Protein AF-A0A3S4XVE9-F1 (afdb_monomer_lite)

Secondary structure (DSSP, 8-state):
---HHHHHHHHHHHHHH-HHHHHHHHHH--EEEE-SGGG--HHHHHHHHHHHTTT-EEEE---GGG-TTGGGT--THHHHHGGGT--SPP----S---PPP--

InterPro domains:
  IPR000212 UvrD-like helicase [PTHR11070] (2-93)
  IPR014016 UvrD-like helicase, ATP-binding domain [PF00580] (2-84)
  IPR014016 UvrD-like helicase, ATP-binding domain [PS51198] (1-103)
  IPR027417 P-loop containing nucleoside triphosphate hydrolase [G3DSA:3.40.50.300] (5-82)
  IPR027417 P-loop containing nucleoside triphosphate hydrolase [SSF52540] (1-85)

Sequence (103 aa):
MVDFAELLIRAYELFAKKPVILQRYQQRFQHILVDEFQDTNKIQYQWLKIFAGQTGKVMIVGDDDQSIYGWRGAQIENIQNSSKISKAKPYALSKIIALPPIF

Radius of gyration: 16.59 Å; chains: 1; bounding box: 31×58×31 Å

Foldseek 3Di:
DADPVNVLVVLLVCCVVPVVVLVVQLVVQQEAEAEQQLQDADSNLSSLQSSCDPRHAYDYYHDLVPSPVVVVRRDSVRVVVVVVRHVDDDDDDDPDPPPPPPD

Structure (mmCIF, N/CA/C/O backbone):
data_AF-A0A3S4XVE9-F1
#
_entry.id   AF-A0A3S4XVE9-F1
#
loop_
_atom_site.group_PDB
_atom_site.id
_atom_site.type_symbol
_atom_site.label_atom_id
_atom_site.label_alt_id
_atom_site.label_comp_id
_atom_site.label_asym_id
_atom_site.label_entity_id
_atom_site.label_seq_id
_atom_site.pdbx_PDB_ins_code
_atom_site.Cartn_x
_atom_site.Cartn_y
_atom_site.Cartn_z
_atom_site.occupancy
_atom_site.B_iso_or_equiv
_at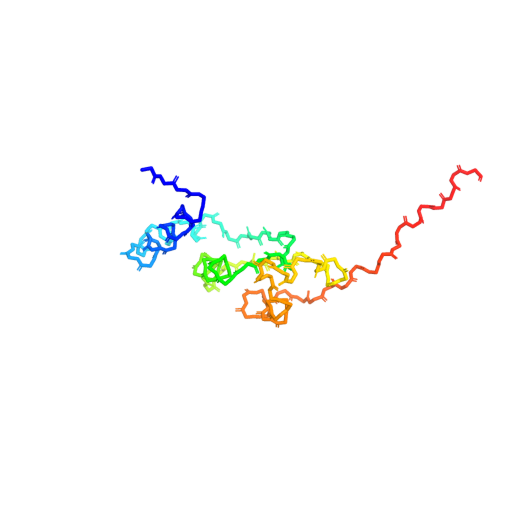om_site.auth_seq_id
_atom_site.auth_comp_id
_atom_site.auth_asym_id
_atom_site.auth_atom_id
_atom_site.pdbx_PDB_model_num
ATOM 1 N N . MET A 1 1 ? -6.346 16.791 -19.093 1.00 62.91 1 MET A N 1
ATOM 2 C CA . MET A 1 1 ? -6.161 15.332 -19.249 1.00 62.91 1 MET A CA 1
ATOM 3 C C . MET A 1 1 ? -5.379 14.852 -18.035 1.00 62.91 1 MET A C 1
ATOM 5 O O . MET A 1 1 ? -4.501 15.588 -17.609 1.00 62.91 1 MET A O 1
ATOM 9 N N . VAL A 1 2 ? -5.754 13.731 -17.420 1.00 71.75 2 VAL A N 1
ATOM 10 C CA . VAL A 1 2 ? -5.078 13.175 -16.232 1.00 71.75 2 VAL A CA 1
ATOM 11 C C . VAL A 1 2 ? -4.343 11.919 -16.686 1.00 71.75 2 VAL A C 1
ATOM 13 O O . VAL A 1 2 ? -4.960 11.081 -17.341 1.00 71.75 2 VAL A O 1
ATOM 16 N N . ASP A 1 3 ? -3.048 11.816 -16.394 1.00 86.06 3 ASP A N 1
ATOM 17 C CA . ASP A 1 3 ? -2.266 10.611 -16.673 1.00 86.06 3 ASP A CA 1
ATOM 18 C C . ASP A 1 3 ? -2.296 9.628 -15.485 1.00 86.06 3 ASP A C 1
ATOM 20 O O . ASP A 1 3 ? -2.843 9.914 -14.417 1.00 86.06 3 ASP A O 1
ATOM 24 N N . PHE A 1 4 ? -1.741 8.430 -15.675 1.00 80.88 4 PHE A N 1
ATOM 25 C CA . PHE A 1 4 ? -1.770 7.381 -14.653 1.00 80.88 4 PHE A CA 1
ATOM 26 C C . PHE A 1 4 ? -1.031 7.756 -13.363 1.00 80.88 4 PHE A C 1
ATOM 28 O O . PHE A 1 4 ? -1.465 7.357 -12.281 1.00 80.88 4 PHE A O 1
ATOM 35 N N . ALA A 1 5 ? 0.061 8.520 -13.454 1.00 83.56 5 ALA A N 1
ATOM 36 C CA . ALA A 1 5 ? 0.806 8.953 -12.276 1.00 83.56 5 ALA A CA 1
ATOM 37 C C . ALA A 1 5 ? -0.001 9.996 -11.490 1.00 83.56 5 ALA A C 1
ATOM 39 O O . ALA A 1 5 ? -0.117 9.917 -10.264 1.00 83.56 5 ALA A O 1
ATOM 40 N N . GLU A 1 6 ? -0.639 10.913 -12.211 1.00 90.38 6 GLU A N 1
ATOM 41 C CA . GLU A 1 6 ? -1.479 11.958 -11.651 1.00 90.38 6 GLU A CA 1
ATOM 42 C C . GLU A 1 6 ? -2.707 11.375 -10.936 1.00 90.38 6 GLU A C 1
ATOM 44 O O . GLU A 1 6 ? -3.076 11.866 -9.872 1.00 90.38 6 GLU A O 1
ATOM 49 N N . LEU A 1 7 ? -3.309 10.283 -11.429 1.00 92.19 7 LEU A N 1
ATOM 50 C CA . LEU A 1 7 ? -4.413 9.608 -10.725 1.00 92.19 7 LEU A CA 1
ATOM 51 C C . LEU A 1 7 ? -4.028 9.203 -9.297 1.00 92.19 7 LEU A C 1
ATOM 53 O O . LEU A 1 7 ? -4.793 9.432 -8.356 1.00 92.19 7 LEU A O 1
ATOM 57 N N . LEU A 1 8 ? -2.837 8.629 -9.126 1.00 91.00 8 LEU A N 1
ATOM 58 C CA . LEU A 1 8 ? -2.365 8.180 -7.822 1.00 91.00 8 LEU A CA 1
ATOM 59 C C . LEU A 1 8 ? -2.041 9.360 -6.900 1.00 91.00 8 LEU A C 1
ATOM 61 O O . LEU A 1 8 ? -2.407 9.341 -5.723 1.00 91.00 8 LEU A O 1
ATOM 65 N N . ILE A 1 9 ? -1.412 10.408 -7.439 1.00 93.25 9 ILE A N 1
ATOM 66 C CA . ILE A 1 9 ? -1.122 11.639 -6.693 1.00 93.25 9 ILE A CA 1
ATOM 67 C C . ILE A 1 9 ? -2.429 12.283 -6.221 1.00 93.25 9 ILE A C 1
ATOM 69 O O . ILE A 1 9 ? -2.574 12.605 -5.042 1.00 93.25 9 ILE A O 1
ATOM 73 N N . ARG A 1 10 ? -3.434 12.393 -7.095 1.00 94.62 10 ARG A N 1
ATOM 74 C CA . ARG A 1 10 ? -4.748 12.947 -6.738 1.00 94.62 10 ARG A CA 1
ATOM 75 C C . ARG A 1 10 ? -5.481 12.094 -5.713 1.00 94.62 10 ARG A C 1
ATOM 77 O O . ARG A 1 10 ? -6.116 12.652 -4.820 1.00 94.62 10 ARG A O 1
ATOM 84 N N . ALA A 1 11 ? -5.379 10.768 -5.797 1.00 94.81 11 ALA A N 1
ATOM 85 C CA . ALA A 1 11 ? -5.940 9.874 -4.788 1.00 94.81 11 ALA A CA 1
ATOM 86 C C . ALA A 1 11 ? -5.265 10.073 -3.420 1.00 94.81 11 ALA A C 1
ATOM 88 O O . ALA A 1 11 ? -5.950 10.146 -2.398 1.00 94.81 11 ALA A O 1
ATOM 89 N N . TYR A 1 12 ? -3.937 10.218 -3.400 1.00 94.75 12 TYR A N 1
ATOM 90 C CA . TYR A 1 12 ? -3.179 10.521 -2.187 1.00 94.75 12 TYR A CA 1
ATOM 91 C C . TYR A 1 12 ? -3.603 11.863 -1.578 1.00 94.75 12 TYR A C 1
ATOM 93 O O . TYR A 1 12 ? -3.946 11.937 -0.396 1.00 94.75 12 TYR A O 1
ATOM 101 N N . GLU A 1 13 ? -3.657 12.919 -2.393 1.00 95.31 13 GLU A N 1
ATOM 102 C CA . GLU A 1 13 ? -4.080 14.244 -1.946 1.00 95.31 13 GLU A CA 1
ATOM 103 C C . GLU A 1 13 ? -5.522 14.267 -1.438 1.00 95.31 13 GLU A C 1
ATOM 105 O O . GLU A 1 13 ? -5.813 14.945 -0.451 1.00 95.31 13 GLU A O 1
ATOM 110 N N . LEU A 1 14 ? -6.429 13.538 -2.095 1.00 96.50 14 LEU A N 1
ATOM 111 C CA . LEU A 1 14 ? -7.823 13.435 -1.678 1.00 96.50 14 LEU A CA 1
ATOM 112 C C . LEU A 1 14 ? -7.913 12.885 -0.257 1.00 96.50 14 LEU A C 1
ATOM 114 O O . LEU A 1 14 ? -8.590 13.471 0.586 1.00 96.50 14 LEU A O 1
ATOM 118 N N . PHE A 1 15 ? -7.210 11.791 0.022 1.00 95.81 15 PHE A N 1
ATOM 119 C CA . PHE A 1 15 ? -7.196 11.192 1.351 1.00 95.81 15 PHE A CA 1
ATOM 120 C C . PHE A 1 15 ? -6.542 12.098 2.395 1.00 95.81 15 PHE A C 1
ATOM 122 O O . PHE A 1 15 ? -7.080 12.224 3.494 1.00 95.81 15 PHE A O 1
ATOM 129 N N . ALA A 1 16 ? -5.455 12.791 2.044 1.00 92.38 16 ALA A N 1
ATOM 130 C CA . ALA A 1 16 ? -4.800 13.743 2.938 1.00 92.38 16 ALA A CA 1
ATOM 131 C C . ALA A 1 16 ? -5.695 14.952 3.280 1.00 92.38 16 ALA A C 1
ATOM 133 O O . ALA A 1 16 ? -5.715 15.412 4.419 1.00 92.38 16 ALA A O 1
ATOM 134 N N . LYS A 1 17 ? -6.458 15.465 2.305 1.00 96.38 17 LYS A N 1
ATOM 135 C CA . LYS A 1 17 ? -7.296 16.670 2.454 1.00 96.38 17 LYS A CA 1
ATOM 136 C C . LYS A 1 17 ? -8.716 16.371 2.957 1.00 96.38 17 LYS A C 1
ATOM 138 O O . LYS A 1 17 ? -9.400 17.287 3.414 1.00 96.38 17 LYS A O 1
ATOM 143 N N . LYS A 1 18 ? -9.203 15.129 2.839 1.00 97.06 18 LYS A N 1
ATOM 144 C CA . LYS A 1 18 ? -10.587 14.726 3.165 1.00 97.06 18 LYS A CA 1
ATOM 145 C C . LYS A 1 18 ? -10.605 13.472 4.061 1.00 97.06 18 LYS A C 1
ATOM 147 O O . LYS A 1 18 ? -10.949 12.386 3.585 1.00 97.06 18 LYS A O 1
ATOM 152 N N . PRO A 1 19 ? -10.324 13.608 5.373 1.00 95.25 19 PRO A N 1
ATOM 153 C CA . PRO A 1 19 ? -10.193 12.467 6.287 1.00 95.25 19 PRO A CA 1
ATOM 154 C C . PRO A 1 19 ? -11.464 11.615 6.405 1.00 95.25 19 PRO A C 1
ATOM 156 O O . PRO A 1 19 ? -11.370 10.406 6.574 1.00 95.25 19 PRO A O 1
ATOM 159 N N . VAL A 1 20 ? -12.654 12.203 6.237 1.00 97.25 20 VAL A N 1
ATOM 160 C CA . VAL A 1 20 ? -13.931 11.460 6.248 1.00 97.25 20 VAL A CA 1
ATOM 161 C C . VAL A 1 20 ? -14.007 10.443 5.102 1.00 97.25 20 VAL A C 1
ATOM 163 O O . VAL A 1 20 ? -14.488 9.325 5.285 1.00 97.25 20 VAL A O 1
ATOM 166 N N . ILE A 1 21 ? -13.503 10.804 3.916 1.00 96.94 21 ILE A N 1
ATOM 167 C CA . ILE A 1 21 ? -13.467 9.902 2.757 1.00 96.94 21 ILE A CA 1
ATOM 168 C C . ILE A 1 21 ? -12.464 8.779 3.01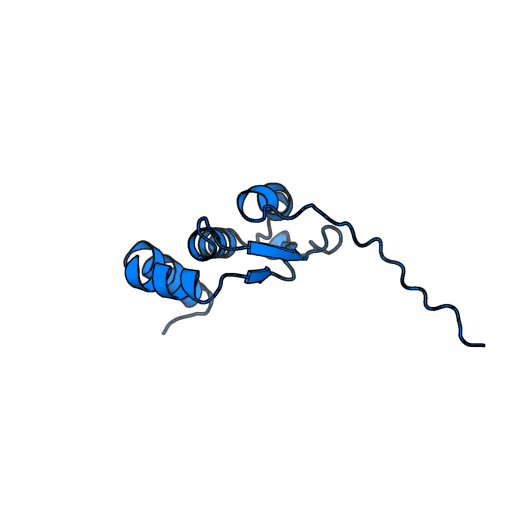9 1.00 96.94 21 ILE A C 1
ATOM 170 O O . ILE A 1 21 ? -12.791 7.610 2.820 1.00 96.94 21 ILE A O 1
ATOM 174 N N . LEU A 1 22 ? -11.272 9.127 3.512 1.00 96.94 22 LEU A N 1
ATOM 175 C CA . LEU A 1 22 ? -10.253 8.152 3.893 1.00 96.94 22 LEU A CA 1
ATOM 176 C C . LEU A 1 22 ? -10.793 7.152 4.926 1.00 96.94 22 LEU A C 1
ATOM 178 O O . LEU A 1 22 ? -10.683 5.948 4.717 1.00 96.94 22 LEU A O 1
ATOM 182 N N . GLN A 1 23 ? -11.439 7.635 5.990 1.00 96.31 23 GLN A N 1
ATOM 183 C CA . GLN A 1 23 ? -11.983 6.795 7.056 1.00 96.31 23 GLN A CA 1
ATOM 184 C C . GLN A 1 23 ? -13.033 5.812 6.531 1.00 96.31 23 GLN A C 1
ATOM 186 O O . GLN A 1 23 ? -13.012 4.638 6.898 1.00 96.31 23 GLN A O 1
ATOM 191 N N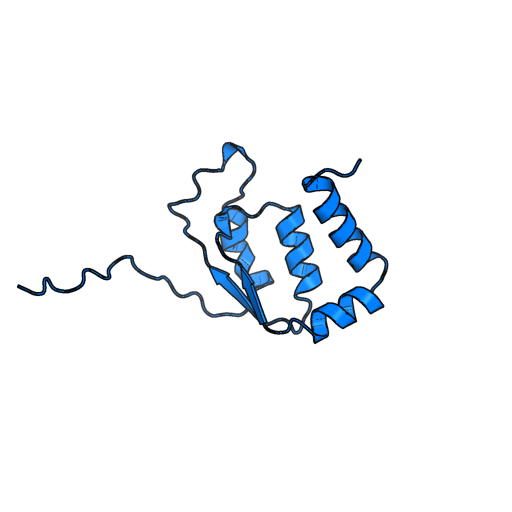 . ARG A 1 24 ? -13.919 6.257 5.630 1.00 96.38 24 ARG A N 1
ATOM 192 C CA . ARG A 1 24 ? -14.910 5.382 4.986 1.00 96.38 24 ARG A CA 1
ATOM 193 C C . ARG A 1 24 ? -14.239 4.224 4.243 1.00 96.38 24 ARG A C 1
ATOM 195 O O . ARG A 1 24 ? -14.714 3.092 4.314 1.00 96.38 24 ARG A O 1
ATOM 202 N N . TYR A 1 25 ? -13.150 4.497 3.527 1.00 96.19 25 TYR A N 1
ATOM 203 C CA . TYR A 1 25 ? -12.422 3.464 2.796 1.00 96.19 25 TYR A CA 1
ATOM 204 C C . TYR A 1 25 ? -11.588 2.567 3.705 1.00 96.19 25 TYR A C 1
ATOM 206 O O . TYR A 1 25 ? -11.626 1.355 3.522 1.00 96.19 25 TYR A O 1
ATOM 214 N N . GLN A 1 26 ? -10.932 3.130 4.719 1.00 96.31 26 GLN A N 1
ATOM 215 C CA . GLN A 1 26 ? -10.256 2.364 5.763 1.00 96.31 26 GLN A CA 1
ATOM 216 C C . GLN A 1 26 ? -11.225 1.370 6.401 1.00 96.31 26 GLN A C 1
ATOM 218 O O . GLN A 1 26 ? -10.953 0.177 6.394 1.00 96.31 26 GLN A O 1
ATOM 223 N N . GLN A 1 27 ? -12.398 1.822 6.860 1.00 94.88 27 GLN A N 1
ATOM 224 C CA . GLN A 1 27 ? -13.430 0.965 7.460 1.00 94.88 27 GLN A CA 1
ATOM 225 C C . GLN A 1 27 ? -13.899 -0.153 6.525 1.00 94.88 27 GLN A C 1
ATOM 227 O O . GLN A 1 27 ? -14.140 -1.270 6.976 1.00 94.88 27 GLN A O 1
ATOM 232 N N . ARG A 1 28 ? -14.003 0.130 5.224 1.00 95.69 28 ARG A N 1
ATOM 233 C CA . ARG A 1 28 ? -14.409 -0.860 4.222 1.00 95.69 28 ARG A CA 1
ATOM 234 C C . ARG A 1 28 ? -13.315 -1.892 3.936 1.00 95.69 28 ARG A C 1
ATOM 236 O O . ARG A 1 28 ? -13.624 -3.069 3.775 1.00 95.69 28 ARG A O 1
ATOM 243 N N . PHE A 1 29 ? -12.060 -1.464 3.850 1.00 95.12 29 PHE A N 1
ATOM 244 C CA . PHE A 1 29 ? -10.930 -2.287 3.425 1.00 95.12 29 PHE A CA 1
ATOM 245 C C . PHE A 1 29 ? -9.998 -2.587 4.601 1.00 95.12 29 PHE A C 1
ATOM 247 O O . PHE A 1 29 ? -8.903 -2.050 4.721 1.00 95.12 29 PHE A O 1
ATOM 254 N N . GLN A 1 30 ? -10.456 -3.472 5.486 1.00 94.19 30 GLN A N 1
ATOM 255 C CA . GLN A 1 30 ? -9.708 -3.880 6.681 1.00 94.19 30 GLN A CA 1
ATOM 256 C C . GLN A 1 30 ? -8.568 -4.863 6.385 1.00 94.19 30 GLN A C 1
ATOM 258 O O . GLN A 1 30 ? -7.648 -4.990 7.187 1.00 94.19 30 GLN A O 1
ATOM 263 N N . HIS A 1 31 ? -8.632 -5.568 5.257 1.00 94.62 31 HIS A N 1
ATOM 264 C CA . HIS A 1 31 ? -7.638 -6.543 4.823 1.00 94.62 31 HIS A CA 1
ATOM 265 C C . HIS A 1 31 ? -7.150 -6.146 3.435 1.00 94.62 31 HIS A C 1
ATOM 267 O O . HIS A 1 31 ? -7.957 -6.014 2.516 1.00 94.62 31 HIS A O 1
ATOM 273 N N . ILE A 1 32 ? -5.847 -5.916 3.302 1.00 93.69 32 ILE A N 1
ATOM 274 C CA . ILE A 1 32 ? -5.236 -5.379 2.087 1.00 93.69 32 ILE A CA 1
ATOM 275 C C . ILE A 1 32 ? -4.134 -6.342 1.666 1.00 93.69 32 ILE A C 1
ATOM 277 O O . ILE A 1 32 ? -3.189 -6.548 2.420 1.00 93.69 32 ILE A O 1
ATOM 281 N N . LEU A 1 33 ? -4.259 -6.927 0.479 1.00 93.88 33 LEU A N 1
ATOM 282 C CA . LEU A 1 33 ? -3.194 -7.700 -0.150 1.00 93.88 33 LEU A CA 1
ATOM 283 C C . LEU A 1 33 ? -2.496 -6.814 -1.176 1.00 93.88 33 LEU A C 1
ATOM 285 O O . LEU A 1 33 ? -3.161 -6.210 -2.017 1.00 93.88 33 LEU A O 1
ATOM 289 N N . VAL A 1 34 ? -1.174 -6.739 -1.087 1.00 91.06 34 VAL A N 1
ATOM 290 C CA . VAL A 1 34 ? -0.329 -6.041 -2.052 1.00 91.06 34 VAL A CA 1
ATOM 291 C C . VAL A 1 34 ? 0.629 -7.051 -2.649 1.00 91.06 34 VAL A C 1
ATOM 293 O O . VAL A 1 34 ? 1.434 -7.628 -1.923 1.00 91.06 34 VAL A O 1
ATOM 296 N N . ASP A 1 35 ? 0.484 -7.273 -3.947 1.00 89.75 35 ASP A N 1
ATOM 297 C CA . ASP A 1 35 ? 1.338 -8.152 -4.738 1.00 89.75 35 ASP A CA 1
ATOM 298 C C . ASP A 1 35 ? 2.453 -7.348 -5.419 1.00 89.75 35 ASP A C 1
ATOM 300 O O . ASP A 1 35 ? 2.350 -6.119 -5.511 1.00 89.75 35 ASP A O 1
ATOM 304 N N . GLU A 1 36 ? 3.501 -8.032 -5.877 1.00 87.44 36 GLU A N 1
ATOM 305 C CA . GL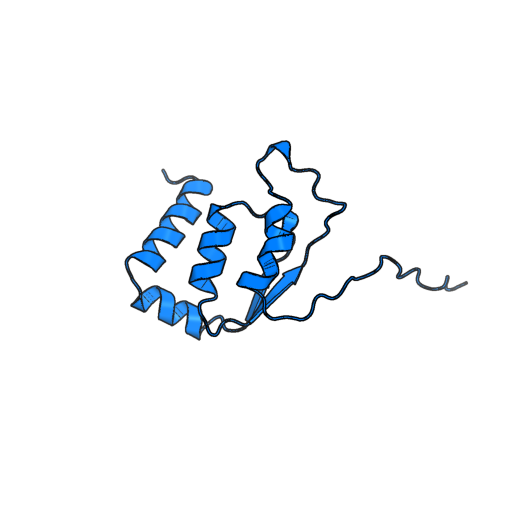U A 1 36 ? 4.658 -7.446 -6.576 1.00 87.44 36 GLU A CA 1
ATOM 306 C C . GLU A 1 36 ? 5.238 -6.204 -5.871 1.00 87.44 36 GLU A C 1
ATOM 308 O O . GLU A 1 36 ? 5.567 -5.177 -6.474 1.00 87.44 36 GLU A O 1
ATOM 313 N N . PHE A 1 37 ? 5.333 -6.259 -4.542 1.00 86.25 37 PHE A N 1
ATOM 314 C CA . PHE A 1 37 ? 5.682 -5.089 -3.738 1.00 86.25 37 PHE A CA 1
ATOM 315 C C . PHE A 1 37 ? 7.092 -4.551 -4.005 1.00 86.25 37 PHE A C 1
ATOM 317 O O . PHE A 1 37 ? 7.347 -3.367 -3.772 1.00 86.25 37 PHE A O 1
ATOM 324 N N . GLN A 1 38 ? 7.990 -5.378 -4.539 1.00 79.12 38 GLN A N 1
ATOM 325 C CA . GLN A 1 38 ? 9.316 -4.960 -4.984 1.00 79.12 38 GLN A CA 1
ATOM 326 C C . GLN A 1 38 ? 9.269 -3.861 -6.058 1.00 79.12 38 GLN A C 1
ATOM 328 O O . GLN A 1 38 ? 10.162 -3.017 -6.091 1.00 79.12 38 GLN A O 1
ATOM 333 N N . ASP A 1 39 ? 8.205 -3.801 -6.866 1.00 83.06 39 ASP A N 1
ATOM 334 C CA . ASP A 1 39 ? 8.033 -2.795 -7.923 1.00 83.06 39 ASP A CA 1
ATOM 335 C C . ASP A 1 39 ? 7.361 -1.502 -7.426 1.00 83.06 39 ASP A C 1
ATOM 337 O O . ASP A 1 39 ? 7.170 -0.544 -8.183 1.00 83.06 39 ASP A O 1
ATOM 341 N N . THR A 1 40 ? 7.008 -1.434 -6.137 1.00 84.75 40 THR A N 1
ATOM 342 C CA . THR A 1 40 ? 6.356 -0.262 -5.542 1.00 84.75 40 THR A CA 1
ATOM 343 C C . THR A 1 40 ? 7.306 0.935 -5.492 1.00 84.75 40 THR A C 1
ATOM 345 O O . THR A 1 40 ? 8.422 0.856 -4.975 1.00 84.75 40 THR A O 1
ATOM 348 N N . ASN A 1 41 ? 6.830 2.095 -5.949 1.00 84.50 41 ASN A N 1
ATOM 349 C CA . ASN A 1 41 ? 7.541 3.370 -5.842 1.00 84.50 41 ASN A CA 1
ATOM 350 C C . ASN A 1 41 ? 7.129 4.177 -4.591 1.00 84.50 41 ASN A C 1
ATOM 352 O O . ASN A 1 41 ? 6.187 3.849 -3.865 1.00 84.50 41 ASN A O 1
ATOM 356 N N . LYS A 1 42 ? 7.818 5.297 -4.340 1.00 86.38 42 LYS A N 1
ATOM 357 C CA . LYS A 1 42 ? 7.604 6.120 -3.139 1.00 86.38 42 LYS A CA 1
ATOM 358 C C . LYS A 1 42 ? 6.159 6.603 -2.966 1.00 86.38 42 LYS A C 1
ATOM 360 O O . LYS A 1 42 ? 5.654 6.572 -1.846 1.00 86.38 42 LYS A O 1
ATOM 365 N N . ILE A 1 43 ? 5.491 7.063 -4.026 1.00 89.06 43 ILE A N 1
ATOM 366 C CA . ILE A 1 43 ? 4.123 7.596 -3.905 1.00 89.06 43 ILE A CA 1
ATOM 367 C C . ILE A 1 43 ? 3.109 6.476 -3.648 1.00 89.06 43 ILE A C 1
ATOM 369 O O . ILE A 1 43 ? 2.230 6.648 -2.805 1.00 89.06 43 ILE A O 1
ATOM 373 N N . GLN A 1 44 ? 3.277 5.307 -4.273 1.00 90.88 44 GLN A N 1
ATOM 374 C CA . GLN A 1 44 ? 2.461 4.119 -3.996 1.00 90.88 44 GLN A CA 1
ATOM 375 C C . GLN A 1 44 ? 2.617 3.669 -2.540 1.00 90.88 44 GLN A C 1
ATOM 377 O O . GLN A 1 44 ? 1.619 3.435 -1.859 1.00 90.88 44 GLN A O 1
ATOM 382 N N . TYR A 1 45 ? 3.850 3.647 -2.025 1.00 90.00 45 TYR A N 1
ATOM 383 C CA . TYR A 1 45 ? 4.117 3.328 -0.624 1.00 90.00 45 TYR A CA 1
ATOM 384 C C . TYR A 1 45 ? 3.439 4.319 0.338 1.00 90.00 45 TYR A C 1
ATOM 386 O O . TYR A 1 45 ? 2.784 3.908 1.297 1.00 90.00 45 TYR A O 1
ATOM 394 N N . GLN A 1 46 ? 3.551 5.632 0.089 1.00 90.38 46 GLN A N 1
ATOM 395 C CA . GLN A 1 46 ? 2.897 6.638 0.938 1.00 90.38 46 GLN A CA 1
ATOM 396 C C . GLN A 1 46 ? 1.370 6.542 0.871 1.00 90.38 46 GLN A C 1
ATOM 398 O O . GLN A 1 46 ? 0.709 6.665 1.903 1.00 90.38 46 GLN A O 1
ATOM 403 N N . TRP A 1 47 ? 0.816 6.291 -0.317 1.00 94.38 47 TRP A N 1
ATOM 404 C CA . TRP A 1 47 ? -0.612 6.063 -0.506 1.00 94.38 47 TRP A CA 1
ATOM 405 C C . TRP A 1 47 ? -1.096 4.848 0.281 1.00 94.38 47 TRP A C 1
ATOM 407 O O . TRP A 1 47 ? -2.032 4.969 1.070 1.00 94.38 47 TRP A O 1
ATOM 417 N N . LEU A 1 48 ? -0.407 3.713 0.157 1.00 93.50 48 LEU A N 1
ATOM 418 C CA . LEU A 1 48 ? -0.737 2.495 0.891 1.00 93.50 48 LEU A CA 1
ATOM 419 C C . LEU A 1 48 ? -0.660 2.720 2.404 1.00 93.50 48 LEU A C 1
ATOM 421 O O . LEU A 1 48 ? -1.537 2.273 3.137 1.00 93.50 48 LEU A O 1
ATOM 425 N N . LYS A 1 49 ? 0.352 3.456 2.876 1.00 91.56 49 LYS A N 1
ATOM 426 C CA . LYS A 1 49 ? 0.532 3.759 4.298 1.00 91.56 49 LYS A CA 1
ATOM 427 C C . LYS A 1 49 ? -0.644 4.546 4.878 1.00 91.56 49 LYS A C 1
ATOM 429 O O . LYS A 1 49 ? -1.152 4.184 5.938 1.00 91.56 49 LYS A O 1
ATOM 434 N N . ILE A 1 50 ? -1.087 5.612 4.205 1.00 93.94 50 ILE A N 1
ATOM 435 C CA . ILE A 1 50 ? -2.249 6.380 4.681 1.00 93.94 50 ILE A CA 1
ATOM 436 C C . ILE A 1 50 ? -3.541 5.576 4.531 1.00 93.94 50 ILE A C 1
ATOM 438 O O . ILE A 1 50 ? -4.404 5.652 5.400 1.00 93.94 50 ILE A O 1
ATOM 442 N N . PHE A 1 51 ? -3.656 4.772 3.473 1.00 95.00 51 PHE A N 1
ATOM 443 C CA . PHE A 1 51 ? -4.840 3.973 3.186 1.00 95.00 51 PHE A CA 1
ATOM 444 C C . PHE A 1 51 ? -5.030 2.826 4.180 1.00 95.00 51 PHE A C 1
ATOM 446 O O . PHE A 1 51 ? -6.143 2.619 4.643 1.00 95.00 51 PHE A O 1
ATOM 453 N N . ALA A 1 52 ? -3.962 2.126 4.567 1.00 93.06 52 ALA A N 1
ATOM 454 C CA . ALA A 1 52 ? -4.010 1.090 5.596 1.00 93.06 52 ALA A CA 1
ATOM 455 C C . ALA A 1 52 ? -4.321 1.673 6.985 1.00 93.06 52 ALA A C 1
ATOM 457 O O . ALA A 1 52 ? -5.020 1.054 7.791 1.00 93.06 52 ALA A O 1
ATOM 458 N N . GLY A 1 53 ? -3.831 2.886 7.262 1.00 90.44 53 GLY A N 1
ATOM 459 C CA . GLY A 1 53 ? -4.028 3.537 8.551 1.00 90.44 53 GLY A CA 1
ATOM 460 C C . GLY A 1 53 ? -3.477 2.698 9.707 1.00 90.44 53 GLY A C 1
ATOM 461 O O . GLY A 1 53 ? -2.484 1.990 9.567 1.00 90.44 53 GLY A O 1
ATOM 462 N N . GLN A 1 54 ? -4.115 2.790 10.875 1.00 86.69 54 GLN A N 1
ATOM 463 C CA . GLN A 1 54 ? -3.671 2.061 12.072 1.00 86.69 54 GLN A CA 1
ATOM 464 C C . GLN A 1 54 ? -4.303 0.669 12.214 1.00 86.69 54 GLN A C 1
ATOM 466 O O . GLN A 1 54 ? -3.754 -0.182 12.915 1.00 86.69 54 GLN A O 1
ATOM 471 N N . THR A 1 55 ? -5.463 0.451 11.589 1.00 86.69 55 THR A N 1
ATOM 472 C CA . THR A 1 55 ? -6.287 -0.753 11.779 1.00 86.69 55 THR A CA 1
ATOM 473 C C . THR A 1 55 ? -6.228 -1.728 10.607 1.00 86.69 55 THR A C 1
ATOM 475 O O . THR A 1 55 ? -6.559 -2.899 10.789 1.00 86.69 55 THR A O 1
ATOM 478 N N . GLY A 1 56 ? -5.784 -1.281 9.428 1.00 90.38 56 GLY A N 1
ATOM 479 C CA . GLY A 1 56 ? -5.656 -2.126 8.248 1.00 90.38 56 GLY A CA 1
ATOM 480 C C . GLY A 1 56 ? -4.644 -3.252 8.454 1.00 90.38 56 GLY A C 1
ATOM 4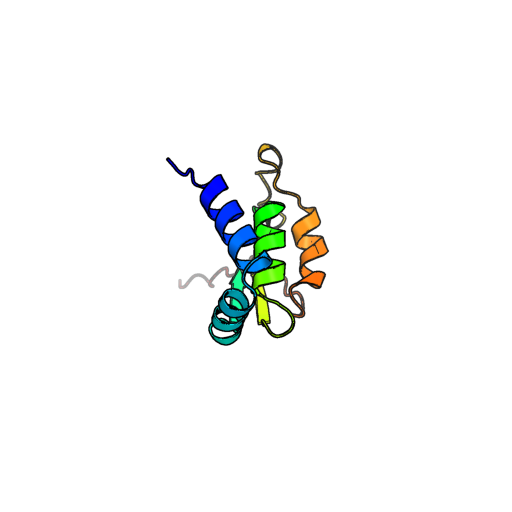81 O O . GLY A 1 56 ? -3.518 -3.040 8.905 1.00 90.38 56 GLY A O 1
ATOM 482 N N . LYS A 1 57 ? -5.047 -4.470 8.098 1.00 92.06 57 LYS A N 1
ATOM 483 C CA . LYS A 1 57 ? -4.198 -5.660 8.071 1.00 92.06 57 LYS A CA 1
ATOM 484 C C . LYS A 1 57 ? -3.642 -5.816 6.665 1.00 92.06 57 LYS A C 1
ATOM 486 O O . LYS A 1 57 ? -4.343 -6.282 5.767 1.00 92.06 57 LYS A O 1
ATOM 491 N N . VAL A 1 58 ? -2.395 -5.400 6.482 1.00 92.38 58 VAL A N 1
ATOM 492 C CA . VAL A 1 58 ? -1.716 -5.468 5.187 1.00 92.38 58 VAL A CA 1
ATOM 493 C C . VAL A 1 58 ? -0.916 -6.762 5.091 1.00 92.38 58 VAL A C 1
ATOM 495 O O . VAL A 1 58 ? -0.111 -7.056 5.971 1.00 92.38 58 VAL A O 1
ATOM 498 N N . MET A 1 59 ? -1.143 -7.527 4.030 1.00 91.38 59 MET A N 1
ATOM 499 C CA . MET A 1 59 ? -0.319 -8.652 3.605 1.00 91.38 59 MET A CA 1
ATOM 500 C C . MET A 1 59 ? 0.435 -8.227 2.351 1.00 91.38 59 MET A C 1
ATOM 502 O O . MET A 1 59 ? -0.167 -7.721 1.407 1.00 91.38 59 MET A O 1
ATOM 506 N N . ILE A 1 60 ? 1.749 -8.401 2.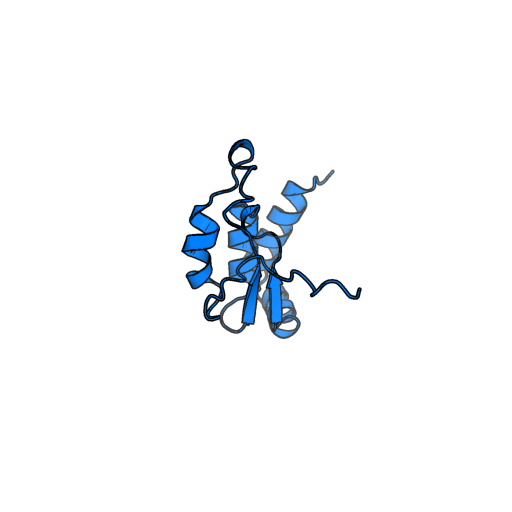374 1.00 89.75 60 ILE A N 1
ATOM 507 C CA . ILE A 1 60 ? 2.645 -7.996 1.296 1.00 89.75 60 ILE A CA 1
ATOM 508 C C . ILE A 1 60 ? 3.261 -9.261 0.715 1.00 89.75 60 ILE A C 1
ATOM 510 O O . ILE A 1 60 ? 3.746 -10.105 1.469 1.00 89.75 60 ILE A O 1
ATOM 514 N N . VAL A 1 61 ? 3.221 -9.371 -0.606 1.00 87.25 61 VAL A N 1
ATOM 515 C CA . VAL A 1 61 ? 3.862 -10.418 -1.395 1.00 87.25 61 VAL A CA 1
ATOM 516 C C . VAL A 1 61 ? 4.837 -9.735 -2.349 1.00 87.25 61 VAL A C 1
ATOM 518 O O . VAL A 1 61 ? 4.545 -8.673 -2.900 1.00 87.25 61 VAL A O 1
ATOM 521 N N . GLY A 1 62 ? 6.024 -10.311 -2.479 1.00 83.12 62 GLY A N 1
ATOM 522 C CA . GLY A 1 62 ? 7.061 -9.824 -3.374 1.00 83.12 62 GLY A CA 1
ATOM 523 C C . GLY A 1 62 ? 8.248 -10.777 -3.412 1.00 83.12 62 GLY A C 1
ATOM 524 O O . GLY A 1 62 ? 8.380 -11.642 -2.541 1.00 83.12 62 GLY A O 1
ATOM 525 N N . ASP A 1 63 ? 9.081 -10.619 -4.433 1.00 78.81 63 ASP A N 1
ATOM 526 C CA . ASP A 1 63 ? 10.276 -11.431 -4.669 1.00 78.81 63 ASP A CA 1
ATOM 527 C C . ASP A 1 63 ? 11.491 -10.513 -4.885 1.00 78.81 63 ASP A C 1
ATOM 529 O O . ASP A 1 63 ? 11.571 -9.779 -5.875 1.00 78.81 63 ASP A O 1
ATOM 533 N N . ASP A 1 64 ? 12.433 -10.549 -3.939 1.00 67.75 64 ASP A N 1
ATOM 534 C CA . ASP A 1 64 ? 13.656 -9.742 -3.957 1.00 67.75 64 ASP A CA 1
ATOM 535 C C . ASP A 1 64 ? 14.536 -10.087 -5.172 1.00 67.75 64 ASP A C 1
ATOM 537 O O . ASP A 1 64 ? 15.136 -9.187 -5.764 1.00 67.75 64 ASP A O 1
ATOM 541 N N . ASP A 1 65 ? 14.561 -11.353 -5.610 1.00 64.56 65 ASP A N 1
ATOM 542 C CA . ASP A 1 65 ? 15.371 -11.814 -6.749 1.00 64.56 65 ASP A CA 1
ATOM 543 C C . ASP A 1 65 ? 14.792 -11.361 -8.103 1.00 64.56 65 ASP A C 1
ATOM 545 O O . ASP A 1 65 ? 15.477 -11.389 -9.127 1.00 64.56 65 ASP A O 1
ATOM 549 N N . GLN A 1 66 ? 13.530 -10.917 -8.121 1.00 60.72 66 GLN A N 1
ATOM 550 C CA . GLN A 1 66 ? 12.846 -10.381 -9.304 1.00 60.72 66 GLN A CA 1
ATOM 551 C C . GLN A 1 66 ? 12.796 -8.852 -9.335 1.00 60.72 66 GLN A C 1
ATOM 553 O O . GLN A 1 66 ? 12.137 -8.273 -10.198 1.00 60.72 66 GLN A O 1
ATOM 558 N N . SER A 1 67 ? 13.540 -8.170 -8.462 1.00 58.09 67 SER A N 1
ATOM 559 C CA . SER A 1 67 ? 13.677 -6.708 -8.466 1.00 58.09 67 SER A CA 1
ATOM 560 C C . SER A 1 67 ? 14.557 -6.192 -9.630 1.00 58.09 67 SER A C 1
ATOM 562 O O . SER A 1 67 ? 15.506 -5.430 -9.464 1.00 58.09 67 SER A O 1
ATOM 564 N N . ILE A 1 68 ? 14.228 -6.579 -10.867 1.00 50.12 68 ILE A N 1
ATOM 565 C CA . ILE A 1 68 ? 14.931 -6.195 -12.106 1.00 50.12 68 ILE A CA 1
ATOM 566 C C . ILE A 1 68 ? 14.596 -4.764 -12.588 1.00 50.12 68 ILE A C 1
ATOM 568 O O . ILE A 1 68 ? 15.173 -4.281 -13.565 1.00 50.12 68 ILE A O 1
ATOM 572 N N . TYR A 1 69 ? 13.696 -4.048 -11.899 1.00 51.94 69 TYR A N 1
ATOM 573 C CA . TYR A 1 69 ? 13.243 -2.687 -12.235 1.00 51.94 69 TYR A CA 1
ATOM 574 C C . TYR A 1 69 ? 13.949 -1.549 -11.473 1.00 51.94 69 TYR A C 1
ATOM 576 O O . TYR A 1 69 ? 13.436 -0.427 -11.425 1.00 51.94 69 TYR A O 1
ATOM 584 N N . GLY A 1 70 ? 15.159 -1.764 -10.942 1.00 50.56 70 GLY A N 1
ATOM 585 C CA . GLY A 1 70 ? 15.946 -0.697 -10.293 1.00 50.56 70 GLY A CA 1
ATOM 586 C C . GLY A 1 70 ? 16.129 0.569 -11.157 1.00 50.56 70 GLY A C 1
ATOM 587 O O . GLY A 1 70 ? 16.174 1.683 -10.641 1.00 50.56 70 GLY A O 1
ATOM 588 N N . TRP A 1 71 ? 16.115 0.430 -12.489 1.00 48.19 71 TRP A N 1
ATOM 589 C CA . TRP A 1 71 ? 16.204 1.538 -13.453 1.00 48.19 71 TRP A CA 1
ATOM 590 C C . TRP A 1 71 ? 14.920 2.391 -13.590 1.00 48.19 71 TRP A C 1
ATOM 592 O O . TRP A 1 71 ? 14.972 3.464 -14.188 1.00 48.19 71 TRP A O 1
ATOM 602 N N . ARG A 1 72 ? 13.777 1.958 -13.028 1.00 50.19 72 ARG A N 1
ATOM 603 C CA . ARG A 1 72 ? 12.507 2.721 -12.953 1.00 50.19 72 ARG A CA 1
ATOM 604 C C . ARG A 1 72 ? 12.233 3.336 -11.573 1.00 50.19 72 ARG A C 1
ATOM 606 O O . ARG A 1 72 ? 11.160 3.897 -11.358 1.00 50.19 72 ARG A O 1
ATOM 613 N N . GLY A 1 73 ? 13.190 3.258 -10.646 1.00 51.03 73 GLY A N 1
ATOM 614 C CA . GLY A 1 73 ? 13.046 3.806 -9.293 1.00 51.03 73 GLY A CA 1
ATOM 615 C C . GLY A 1 73 ? 12.337 2.878 -8.301 1.00 51.03 73 GLY A C 1
ATOM 616 O O . GLY A 1 73 ? 11.907 3.347 -7.246 1.00 51.03 73 GLY A O 1
ATOM 617 N N . ALA A 1 74 ? 12.220 1.583 -8.617 1.00 52.75 74 ALA A N 1
ATOM 618 C CA . ALA A 1 74 ? 11.901 0.556 -7.631 1.00 52.75 74 ALA A CA 1
ATOM 619 C C . ALA A 1 74 ? 13.030 0.516 -6.586 1.00 52.75 74 ALA A C 1
ATOM 621 O O . ALA A 1 74 ? 14.197 0.322 -6.932 1.00 52.75 74 ALA A O 1
ATOM 622 N N . GLN A 1 75 ? 12.704 0.771 -5.317 1.00 57.12 75 GLN A N 1
ATOM 623 C CA . GLN A 1 75 ? 13.679 0.748 -4.228 1.00 57.12 75 GLN A CA 1
ATOM 624 C C . GLN A 1 75 ? 13.518 -0.556 -3.446 1.00 57.12 75 GLN A C 1
ATOM 626 O O . GLN A 1 75 ? 12.514 -0.734 -2.759 1.00 57.12 75 GLN A O 1
ATOM 631 N N . ILE A 1 76 ? 14.534 -1.425 -3.477 1.00 55.88 76 ILE A N 1
ATOM 632 C CA . ILE A 1 76 ? 14.633 -2.648 -2.646 1.00 55.88 76 ILE A CA 1
ATOM 633 C C . ILE A 1 76 ? 14.405 -2.325 -1.152 1.00 55.88 76 ILE A C 1
ATOM 635 O O . ILE A 1 76 ? 13.850 -3.115 -0.389 1.00 55.88 76 ILE A O 1
ATOM 639 N N . GLU A 1 77 ? 14.736 -1.096 -0.742 1.00 58.53 77 GLU A N 1
ATOM 640 C CA . GLU A 1 77 ? 14.451 -0.526 0.579 1.00 58.53 77 GLU A CA 1
ATOM 641 C C . GLU A 1 77 ? 12.969 -0.612 0.987 1.00 58.53 77 GLU A C 1
ATOM 643 O O . GLU A 1 77 ? 12.664 -0.627 2.179 1.00 58.53 77 GLU A O 1
ATOM 648 N N . ASN A 1 78 ? 12.024 -0.667 0.045 1.00 55.66 78 ASN A N 1
ATOM 649 C CA . ASN A 1 78 ? 10.602 -0.774 0.367 1.00 55.66 78 ASN A CA 1
ATOM 650 C C . ASN A 1 78 ? 10.275 -2.115 1.020 1.00 55.66 78 ASN A C 1
ATOM 652 O O . ASN A 1 78 ? 9.555 -2.125 2.017 1.00 55.66 78 ASN A O 1
ATOM 656 N N . ILE A 1 79 ? 10.872 -3.214 0.558 1.00 58.12 79 ILE A N 1
ATOM 657 C CA . ILE A 1 79 ? 10.692 -4.539 1.165 1.00 58.12 79 ILE A CA 1
ATOM 658 C C . ILE A 1 79 ? 11.241 -4.537 2.595 1.00 58.12 79 ILE A C 1
ATOM 660 O O . ILE A 1 79 ? 10.570 -4.998 3.518 1.00 58.12 79 ILE A O 1
ATOM 664 N N . GLN A 1 80 ? 12.386 -3.891 2.824 1.00 60.25 80 GLN A N 1
ATOM 665 C CA . GLN A 1 80 ? 12.947 -3.707 4.169 1.00 60.25 80 GLN A CA 1
ATOM 666 C C . GLN A 1 80 ? 12.053 -2.825 5.064 1.00 60.25 80 GLN A C 1
ATOM 668 O O . GLN A 1 80 ? 11.925 -3.054 6.269 1.00 60.25 80 GLN A O 1
ATOM 673 N N . ASN A 1 81 ? 11.378 -1.833 4.477 1.00 63.06 81 ASN A N 1
ATOM 674 C CA . ASN A 1 81 ? 10.447 -0.937 5.164 1.00 63.06 81 ASN A CA 1
ATOM 675 C C . ASN A 1 81 ? 9.018 -1.492 5.293 1.00 63.06 81 ASN A C 1
ATOM 677 O O . ASN A 1 81 ? 8.193 -0.865 5.962 1.00 63.06 81 ASN A O 1
ATOM 681 N N . SER A 1 82 ? 8.720 -2.657 4.709 1.00 57.84 82 SER A N 1
ATOM 682 C CA . SER A 1 82 ? 7.393 -3.291 4.736 1.00 57.84 82 SER A CA 1
ATOM 683 C C . SER A 1 82 ? 6.871 -3.492 6.164 1.00 57.84 82 SER A C 1
ATOM 685 O O . SER A 1 82 ? 5.681 -3.301 6.412 1.00 57.84 82 SER A O 1
ATOM 687 N N . SER A 1 83 ? 7.772 -3.738 7.123 1.00 62.97 83 SER A N 1
ATOM 688 C CA . SER A 1 83 ? 7.500 -3.861 8.565 1.00 62.97 83 SER A CA 1
ATOM 689 C C . SER A 1 83 ? 6.823 -2.634 9.196 1.00 62.97 83 SER A C 1
ATOM 691 O O . SER A 1 83 ? 6.190 -2.736 10.247 1.00 62.97 83 SER A O 1
ATOM 693 N N . LYS A 1 84 ? 6.920 -1.456 8.564 1.00 71.75 84 LYS A N 1
ATOM 694 C CA . LYS A 1 84 ? 6.262 -0.221 9.027 1.00 71.75 84 LYS A CA 1
ATOM 695 C C . LYS A 1 84 ? 4.777 -0.163 8.664 1.00 71.75 84 LYS A C 1
ATOM 697 O O . LYS A 1 84 ? 4.061 0.666 9.224 1.00 71.75 84 LYS A O 1
ATOM 702 N N . ILE A 1 85 ? 4.329 -0.988 7.717 1.00 67.56 85 ILE A N 1
ATOM 703 C CA . ILE A 1 85 ? 2.946 -1.029 7.215 1.00 67.56 85 ILE A CA 1
ATOM 704 C C . ILE A 1 85 ? 2.306 -2.379 7.543 1.00 67.56 85 ILE A C 1
ATOM 706 O O . ILE A 1 85 ? 1.190 -2.437 8.055 1.00 67.56 85 ILE A O 1
ATOM 710 N N . SER A 1 86 ? 3.021 -3.467 7.275 1.00 72.69 86 SER A N 1
ATOM 711 C CA . SER A 1 86 ? 2.608 -4.820 7.610 1.00 72.69 86 SER A CA 1
ATOM 712 C C . SER A 1 86 ? 3.172 -5.220 8.968 1.00 72.69 86 SER A C 1
ATOM 714 O O . SER A 1 86 ? 4.379 -5.208 9.190 1.00 72.69 86 SER A O 1
ATOM 716 N N . LYS A 1 87 ? 2.279 -5.626 9.873 1.00 73.81 87 LYS A N 1
ATOM 717 C CA . LYS A 1 87 ? 2.640 -6.300 11.132 1.00 73.81 87 LYS A CA 1
ATOM 718 C C . LYS A 1 87 ? 2.677 -7.824 10.978 1.00 73.81 87 LYS A C 1
ATOM 720 O O . LYS A 1 87 ? 2.834 -8.531 11.972 1.00 73.81 87 LYS A O 1
ATOM 725 N N . ALA A 1 88 ? 2.441 -8.339 9.770 1.00 72.31 88 ALA A N 1
ATOM 726 C CA . ALA A 1 88 ? 2.444 -9.771 9.528 1.00 72.31 88 ALA A CA 1
ATOM 727 C C . ALA A 1 88 ? 3.860 -10.328 9.713 1.00 72.31 88 ALA A C 1
ATOM 729 O O . ALA A 1 88 ? 4.853 -9.678 9.384 1.00 72.31 88 ALA A O 1
ATOM 730 N N . LYS A 1 89 ? 3.948 -11.550 10.242 1.00 73.50 89 LYS A N 1
ATOM 731 C CA . LYS A 1 89 ? 5.219 -12.268 10.320 1.00 73.50 89 LYS A CA 1
ATOM 732 C C . LYS A 1 89 ? 5.726 -12.512 8.889 1.00 73.50 89 LYS A C 1
ATOM 734 O O . LYS A 1 89 ? 4.923 -12.943 8.063 1.00 73.50 89 LYS A O 1
ATOM 739 N N . PRO A 1 90 ? 7.009 -12.253 8.583 1.00 72.69 90 PRO A N 1
ATOM 740 C CA . PRO A 1 90 ? 7.555 -12.582 7.276 1.00 72.69 90 PRO A CA 1
ATOM 741 C C . PRO A 1 90 ? 7.543 -14.101 7.079 1.00 72.69 90 PRO A C 1
ATOM 743 O O . PRO A 1 90 ? 7.959 -14.854 7.964 1.00 72.69 90 PRO A O 1
ATOM 746 N N . TYR A 1 91 ? 7.065 -14.538 5.917 1.00 72.81 91 TYR A N 1
ATOM 747 C CA . TYR A 1 91 ? 7.116 -15.928 5.476 1.00 72.81 91 TYR A CA 1
ATOM 748 C C . TYR A 1 91 ? 7.855 -15.972 4.144 1.00 72.81 91 TYR A C 1
ATOM 750 O O . TYR A 1 91 ? 7.374 -15.426 3.155 1.00 72.81 91 TYR A O 1
ATOM 758 N N . ALA A 1 92 ? 9.022 -16.611 4.124 1.00 70.62 92 ALA A N 1
ATOM 759 C CA . ALA A 1 92 ? 9.716 -16.902 2.881 1.00 70.62 92 ALA A CA 1
ATOM 760 C C . ALA A 1 92 ? 9.081 -18.147 2.259 1.00 70.62 92 ALA A C 1
ATOM 762 O O . ALA A 1 92 ? 9.118 -19.231 2.845 1.00 70.62 92 ALA A O 1
ATOM 763 N N . LEU A 1 93 ? 8.494 -17.992 1.077 1.00 64.69 93 LEU A N 1
ATOM 764 C CA . LEU A 1 93 ? 8.151 -19.132 0.244 1.00 64.69 93 LEU A CA 1
ATOM 765 C C . LEU A 1 93 ? 9.438 -19.552 -0.468 1.00 64.69 93 LEU A C 1
ATOM 767 O O . LEU A 1 93 ? 9.822 -18.948 -1.465 1.00 64.69 93 LEU A O 1
ATOM 771 N N . SER A 1 94 ? 10.145 -20.560 0.047 1.00 52.19 94 SER A N 1
ATOM 772 C CA . SER A 1 94 ? 11.216 -21.174 -0.739 1.00 52.19 94 SER A CA 1
ATOM 773 C C . SER A 1 94 ? 10.573 -21.785 -1.983 1.00 52.19 94 SER A C 1
ATOM 775 O O . SER A 1 94 ? 9.720 -22.664 -1.847 1.00 52.19 94 SER A O 1
ATOM 777 N N . LYS A 1 95 ? 10.948 -21.319 -3.183 1.00 53.03 95 LYS A N 1
ATOM 778 C CA . LYS A 1 95 ? 10.595 -21.972 -4.454 1.00 53.03 95 LYS A CA 1
ATOM 779 C C . LYS A 1 95 ? 10.924 -23.459 -4.329 1.00 53.03 95 LYS A C 1
ATOM 781 O O . LYS A 1 95 ? 12.094 -23.793 -4.369 1.00 53.03 95 LYS A O 1
ATOM 786 N N . ILE A 1 96 ? 9.912 -24.306 -4.145 1.00 49.28 96 ILE A N 1
ATOM 787 C CA . ILE A 1 96 ? 9.801 -25.716 -4.545 1.00 49.28 96 ILE A CA 1
ATOM 788 C C . ILE A 1 96 ? 8.337 -26.097 -4.280 1.00 49.28 96 ILE A C 1
ATOM 790 O O . ILE A 1 96 ? 7.931 -26.361 -3.153 1.00 49.28 96 ILE A O 1
ATOM 794 N N . ILE A 1 97 ? 7.541 -26.162 -5.344 1.00 46.53 97 ILE A N 1
ATOM 795 C CA . ILE A 1 97 ? 6.592 -27.265 -5.487 1.00 46.53 97 ILE A CA 1
ATOM 796 C C . ILE A 1 97 ? 7.020 -27.971 -6.769 1.00 46.53 97 ILE A C 1
ATOM 798 O O . ILE A 1 97 ? 6.442 -27.782 -7.835 1.00 46.53 97 ILE A O 1
ATOM 802 N N . ALA A 1 98 ? 8.099 -28.749 -6.679 1.00 45.03 98 ALA A N 1
ATOM 803 C CA . ALA A 1 98 ? 8.232 -29.881 -7.576 1.00 45.03 98 ALA A CA 1
ATOM 804 C C . ALA A 1 98 ? 7.118 -30.837 -7.146 1.00 45.03 98 ALA A C 1
ATOM 806 O O . ALA A 1 98 ? 7.230 -31.504 -6.117 1.00 45.03 98 ALA A O 1
ATOM 807 N N . LEU A 1 99 ? 5.995 -30.813 -7.866 1.00 46.94 99 LEU A N 1
ATOM 808 C CA . LEU A 1 99 ? 5.031 -31.898 -7.759 1.00 46.94 99 LEU A CA 1
ATOM 809 C C . LEU A 1 99 ? 5.814 -33.192 -8.021 1.00 46.94 99 LEU A C 1
ATOM 811 O O . LEU A 1 99 ? 6.604 -33.217 -8.973 1.00 46.94 99 LEU A O 1
ATOM 815 N N . PRO A 1 100 ? 5.660 -34.240 -7.194 1.00 40.66 100 PRO A N 1
ATOM 816 C CA . PRO A 1 100 ? 6.240 -35.526 -7.538 1.00 40.66 100 PRO A CA 1
ATOM 817 C C . PRO A 1 100 ? 5.734 -35.897 -8.940 1.00 40.66 100 PRO A C 1
ATOM 819 O O . PRO A 1 100 ? 4.543 -35.691 -9.207 1.00 40.66 100 PRO A O 1
ATOM 822 N N . PRO A 1 101 ? 6.601 -36.375 -9.853 1.00 46.31 101 PRO A N 1
ATOM 823 C CA . PRO A 1 101 ? 6.132 -36.861 -11.136 1.00 46.31 101 PRO A CA 1
ATOM 824 C C . PRO A 1 101 ? 5.085 -37.936 -10.857 1.00 46.31 101 PRO A C 1
ATOM 826 O O . PRO A 1 101 ? 5.344 -38.934 -10.186 1.00 46.31 101 PRO A O 1
ATOM 829 N N . ILE A 1 102 ? 3.862 -37.684 -11.311 1.00 61.72 102 ILE A N 1
ATOM 830 C CA . ILE A 1 102 ? 2.878 -38.742 -11.460 1.00 61.72 102 ILE A CA 1
ATOM 831 C C . ILE A 1 102 ? 3.347 -39.461 -12.720 1.00 61.72 102 ILE A C 1
ATOM 833 O O . ILE A 1 102 ? 3.070 -38.951 -13.796 1.00 61.72 102 ILE A O 1
ATOM 837 N N . PHE A 1 103 ? 4.181 -40.490 -12.539 1.00 53.50 103 PHE A N 1
ATOM 838 C CA . PHE A 1 103 ? 4.573 -41.619 -13.406 1.00 53.50 103 PHE A CA 1
ATOM 839 C C . PHE A 1 103 ? 6.005 -42.050 -13.070 1.00 53.50 103 PHE A C 1
ATOM 841 O O . PHE A 1 103 ? 6.922 -41.202 -13.152 1.00 53.50 103 PHE A O 1
#

pLDDT: mean 78.15, std 17.35, range [40.66, 97.25]

Organism: NCBI:txid758